Protein AF-A0A521GH27-F1 (afdb_monomer_lite)

Structure (mmCIF, N/CA/C/O backbone):
data_AF-A0A521GH27-F1
#
_entry.id   AF-A0A521GH27-F1
#
loop_
_atom_site.group_PDB
_atom_site.id
_atom_site.type_symbol
_atom_site.label_atom_id
_atom_site.label_alt_id
_atom_site.label_comp_id
_atom_site.label_asym_id
_atom_site.label_entity_id
_atom_site.label_seq_id
_atom_site.pdbx_PDB_ins_code
_atom_site.Cartn_x
_atom_site.Cartn_y
_atom_site.Cartn_z
_atom_site.occupancy
_atom_site.B_iso_or_equiv
_atom_site.auth_seq_id
_atom_site.auth_comp_id
_atom_site.auth_asym_id
_atom_site.auth_atom_id
_atom_site.pdbx_PDB_model_num
ATOM 1 N N . MET A 1 1 ? -25.006 -14.429 -14.251 1.00 58.38 1 MET A N 1
ATOM 2 C CA . MET A 1 1 ? -23.807 -14.330 -13.391 1.00 58.38 1 MET A CA 1
ATOM 3 C C . MET A 1 1 ? -23.219 -12.934 -13.587 1.00 58.38 1 MET A C 1
ATOM 5 O O . MET A 1 1 ? -22.644 -12.690 -14.637 1.00 58.38 1 MET A O 1
ATOM 9 N N . ALA A 1 2 ? -23.467 -11.978 -12.687 1.00 58.53 2 ALA A N 1
ATOM 10 C CA . ALA A 1 2 ? -22.956 -10.611 -12.845 1.00 58.53 2 ALA A CA 1
ATOM 11 C C . ALA A 1 2 ? -21.565 -10.513 -12.205 1.00 58.53 2 ALA A C 1
ATOM 13 O O . ALA A 1 2 ? -21.432 -10.631 -10.988 1.00 58.53 2 ALA A O 1
ATOM 14 N N . THR A 1 3 ? -20.525 -10.354 -13.020 1.00 68.00 3 THR A N 1
ATOM 15 C CA . THR A 1 3 ? -19.151 -10.171 -12.540 1.00 68.00 3 THR A CA 1
ATOM 16 C C . THR A 1 3 ? -19.059 -8.824 -11.811 1.00 68.00 3 THR A C 1
ATOM 18 O O . THR A 1 3 ? -19.463 -7.811 -12.387 1.00 68.00 3 THR A O 1
ATOM 21 N N . PRO A 1 4 ? -18.566 -8.762 -10.560 1.00 61.47 4 PRO A N 1
ATOM 22 C CA . PRO A 1 4 ? -18.502 -7.510 -9.815 1.00 61.47 4 PRO A CA 1
ATOM 23 C C . PRO A 1 4 ? -17.596 -6.507 -10.537 1.00 61.47 4 PRO A C 1
ATOM 25 O O . PRO A 1 4 ? -16.442 -6.802 -10.852 1.00 61.47 4 PRO A O 1
ATOM 28 N N . LEU A 1 5 ? -18.137 -5.314 -10.803 1.00 66.00 5 LEU A N 1
ATOM 29 C CA . LEU A 1 5 ? -17.434 -4.221 -11.465 1.00 66.00 5 LEU A CA 1
ATOM 30 C C . LEU A 1 5 ? -16.207 -3.832 -10.629 1.00 66.00 5 LEU A C 1
ATOM 32 O O . LEU A 1 5 ? -16.316 -3.256 -9.544 1.00 66.00 5 LEU A O 1
ATOM 36 N N . ARG A 1 6 ? -15.020 -4.192 -11.121 1.00 64.12 6 ARG A N 1
ATOM 37 C CA . ARG A 1 6 ? -13.748 -3.898 -10.459 1.00 64.12 6 ARG A CA 1
ATOM 38 C C . ARG A 1 6 ? -13.569 -2.383 -10.401 1.00 64.12 6 ARG A C 1
ATOM 40 O O . ARG A 1 6 ? -13.525 -1.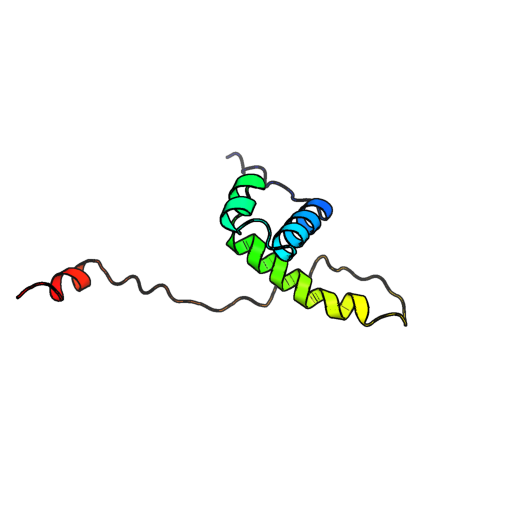732 -11.440 1.00 64.12 6 ARG A O 1
ATOM 47 N N . ARG A 1 7 ? -13.427 -1.820 -9.197 1.00 66.56 7 ARG A N 1
ATOM 48 C CA . ARG A 1 7 ? -13.107 -0.395 -9.033 1.00 66.56 7 ARG A CA 1
ATOM 49 C C . ARG A 1 7 ? -11.754 -0.114 -9.686 1.00 66.56 7 ARG A C 1
ATOM 51 O O . ARG A 1 7 ? -10.725 -0.641 -9.257 1.00 66.56 7 ARG A O 1
ATOM 58 N N . ILE A 1 8 ? -11.772 0.673 -10.756 1.00 69.06 8 ILE A N 1
ATOM 59 C CA . ILE A 1 8 ? -10.561 1.137 -11.423 1.00 69.06 8 ILE A CA 1
ATOM 60 C C . ILE A 1 8 ? -10.040 2.306 -10.596 1.00 69.06 8 ILE A C 1
ATOM 62 O O . ILE A 1 8 ? -10.745 3.277 -10.356 1.00 69.06 8 ILE A O 1
ATOM 66 N N . HIS A 1 9 ? -8.817 2.170 -10.093 1.00 73.06 9 HIS A N 1
ATOM 67 C CA . HIS A 1 9 ? -8.150 3.233 -9.358 1.00 73.06 9 HIS A CA 1
ATOM 68 C C . HIS A 1 9 ? -7.202 3.964 -10.299 1.00 73.06 9 HIS A C 1
ATOM 70 O O . HIS A 1 9 ? -6.206 3.378 -10.747 1.00 73.06 9 HIS A O 1
ATOM 76 N N . ASP A 1 10 ? -7.503 5.233 -10.559 1.00 78.69 10 ASP A N 1
ATOM 77 C CA . ASP A 1 10 ? -6.707 6.099 -11.426 1.00 78.69 10 ASP A CA 1
ATOM 78 C C . ASP A 1 10 ? -5.278 6.277 -10.900 1.00 78.69 10 ASP A C 1
ATOM 80 O O . ASP A 1 10 ? -5.004 6.164 -9.699 1.00 78.69 10 ASP A O 1
ATOM 84 N N . ALA A 1 11 ? -4.342 6.587 -11.801 1.00 77.88 11 ALA A N 1
ATOM 85 C CA . ALA A 1 11 ? -2.947 6.840 -11.437 1.00 77.88 11 ALA A CA 1
ATOM 86 C C . ALA A 1 11 ? -2.826 7.965 -10.391 1.00 77.88 11 ALA A C 1
ATOM 88 O O . ALA A 1 11 ? -2.116 7.810 -9.401 1.00 77.88 11 ALA A O 1
ATOM 89 N N . HIS A 1 12 ? -3.608 9.039 -10.545 1.00 81.25 12 HIS A N 1
ATOM 90 C CA . HIS A 1 12 ? -3.663 10.153 -9.596 1.00 81.25 12 HIS A CA 1
ATOM 91 C C . HIS A 1 12 ? -4.099 9.708 -8.189 1.00 81.25 12 HIS A C 1
ATOM 93 O O . HIS A 1 12 ? -3.512 10.110 -7.183 1.00 81.25 12 HIS A O 1
ATOM 99 N N . PHE A 1 13 ? -5.086 8.813 -8.112 1.00 83.44 13 PHE A N 1
ATOM 100 C CA . PHE A 1 13 ? -5.556 8.261 -6.845 1.00 83.44 13 PHE A CA 1
ATOM 101 C C . PHE A 1 13 ? -4.474 7.420 -6.158 1.00 83.44 13 PHE A C 1
ATOM 103 O O . PHE A 1 13 ? -4.239 7.571 -4.959 1.00 83.44 13 PHE A O 1
ATOM 110 N N . LYS A 1 14 ? -3.756 6.581 -6.916 1.00 84.12 14 LYS A N 1
ATOM 111 C CA . LYS A 1 14 ? -2.632 5.791 -6.385 1.00 84.12 14 LYS A CA 1
ATOM 112 C C . LYS A 1 14 ? -1.518 6.693 -5.850 1.00 84.12 14 LYS A C 1
ATOM 114 O O . LYS A 1 14 ? -1.025 6.435 -4.754 1.00 84.12 14 LYS A O 1
ATOM 119 N N . THR A 1 15 ? -1.174 7.764 -6.566 1.00 86.50 15 THR A N 1
ATOM 120 C CA . THR A 1 15 ? -0.177 8.748 -6.119 1.00 86.50 15 THR A CA 1
ATOM 121 C C . THR A 1 15 ? -0.600 9.424 -4.820 1.00 86.50 15 THR A C 1
ATOM 123 O O . THR A 1 15 ? 0.201 9.501 -3.891 1.00 86.50 15 THR A O 1
ATOM 126 N N . LYS A 1 16 ? -1.867 9.843 -4.704 1.00 88.88 16 LYS A N 1
ATOM 127 C CA . LYS A 1 16 ? -2.398 10.448 -3.473 1.00 88.88 16 LYS A CA 1
ATOM 128 C C . LYS A 1 16 ? -2.286 9.495 -2.280 1.00 88.88 16 LYS A C 1
ATOM 130 O O . LYS A 1 16 ? -1.792 9.891 -1.231 1.00 88.88 16 LYS A O 1
ATOM 135 N N . VAL A 1 17 ? -2.680 8.233 -2.447 1.00 87.62 17 VAL A N 1
ATOM 136 C CA . VAL A 1 17 ? -2.604 7.212 -1.384 1.00 87.62 17 VAL A CA 1
ATOM 137 C C . VAL A 1 17 ? -1.161 6.982 -0.934 1.00 87.62 17 VAL A C 1
ATOM 139 O O . VAL A 1 17 ? -0.890 6.917 0.263 1.00 87.62 17 VAL A O 1
ATOM 142 N N . VAL A 1 18 ? -0.227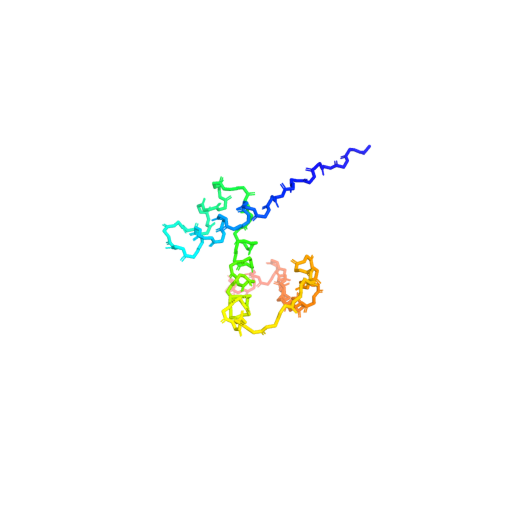 6.883 -1.883 1.00 89.00 18 VAL A N 1
ATOM 143 C CA . VAL A 1 18 ? 1.202 6.722 -1.582 1.00 89.00 18 VAL A CA 1
ATOM 144 C C . VAL A 1 18 ? 1.746 7.950 -0.858 1.00 89.00 18 VAL A C 1
ATOM 146 O O . VAL A 1 18 ? 2.454 7.798 0.132 1.00 89.00 18 VAL A O 1
ATOM 149 N N . LEU A 1 19 ? 1.393 9.156 -1.304 1.00 90.75 19 LEU A N 1
ATOM 150 C CA . LEU A 1 19 ? 1.837 10.399 -0.683 1.00 90.75 19 LEU A CA 1
ATOM 151 C C . LEU A 1 19 ? 1.369 10.495 0.774 1.00 90.75 19 LEU A C 1
ATOM 153 O O . LEU A 1 19 ? 2.176 10.759 1.662 1.00 90.75 19 LEU A O 1
ATOM 157 N N . GLU A 1 20 ? 0.090 10.229 1.038 1.00 90.19 20 GLU A N 1
ATOM 158 C CA . GLU A 1 20 ? -0.447 10.217 2.403 1.00 90.19 20 GLU A CA 1
ATOM 159 C C . GLU A 1 20 ? 0.207 9.125 3.269 1.00 90.19 20 GLU A C 1
ATOM 161 O O . GLU A 1 20 ? 0.523 9.361 4.437 1.00 90.19 20 GLU A O 1
ATOM 166 N N . ALA A 1 21 ? 0.506 7.958 2.690 1.00 88.38 21 ALA A N 1
ATOM 167 C CA . ALA A 1 21 ? 1.232 6.892 3.381 1.00 88.38 21 ALA A CA 1
ATOM 168 C C . ALA A 1 21 ? 2.702 7.253 3.683 1.00 88.38 21 ALA A C 1
ATOM 170 O O . ALA A 1 21 ? 3.250 6.797 4.691 1.00 88.38 21 ALA A O 1
ATOM 171 N N . LEU A 1 22 ? 3.349 8.059 2.835 1.00 87.19 22 LEU A N 1
ATOM 172 C CA . LEU A 1 22 ? 4.713 8.559 3.048 1.00 87.19 22 LEU A CA 1
ATOM 173 C C . LEU A 1 22 ? 4.762 9.662 4.108 1.00 87.19 22 LEU A C 1
ATOM 175 O O . LEU A 1 22 ? 5.695 9.680 4.907 1.00 87.19 22 LEU A O 1
ATOM 179 N N . LYS A 1 23 ? 3.735 10.521 4.171 1.00 89.69 23 LYS A N 1
ATOM 180 C CA . LYS A 1 23 ? 3.600 11.557 5.210 1.00 89.69 23 LYS A CA 1
ATOM 181 C C . LYS A 1 23 ? 3.512 10.975 6.629 1.00 89.69 23 LYS A C 1
ATOM 183 O O . LYS A 1 23 ? 3.805 11.689 7.578 1.00 89.69 23 LYS A O 1
ATOM 188 N N . ARG A 1 24 ? 3.096 9.707 6.790 1.00 85.38 24 ARG A N 1
ATOM 189 C CA . ARG A 1 24 ? 2.906 9.008 8.086 1.00 85.38 24 ARG A CA 1
ATOM 190 C C 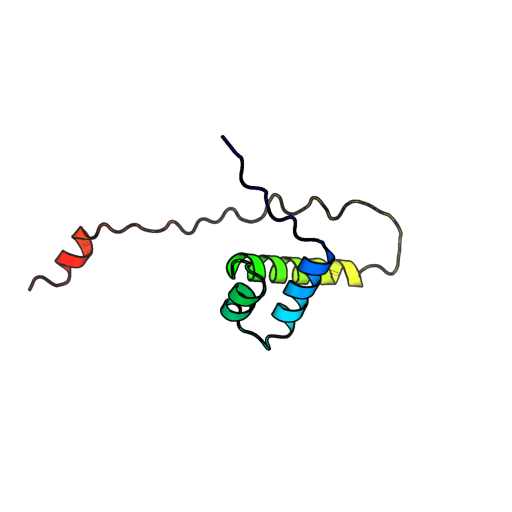. ARG A 1 24 ? 1.984 9.718 9.095 1.00 85.38 24 ARG A C 1
ATOM 192 O O . ARG A 1 24 ? 1.969 9.351 10.262 1.00 85.38 24 ARG A O 1
ATOM 199 N N . ILE A 1 25 ? 1.185 10.687 8.653 1.00 86.50 25 ILE A N 1
ATOM 200 C CA . ILE A 1 25 ? 0.227 11.409 9.508 1.00 86.50 25 ILE A CA 1
ATOM 201 C C . ILE A 1 25 ? -0.943 10.496 9.894 1.00 86.50 25 ILE A C 1
ATOM 203 O O . ILE A 1 25 ? -1.426 10.530 11.020 1.00 86.50 25 ILE A O 1
ATOM 207 N N . LYS A 1 26 ? -1.395 9.661 8.951 1.00 87.31 26 LYS A N 1
ATOM 208 C CA . LYS A 1 26 ? -2.483 8.699 9.142 1.00 87.31 26 LYS A CA 1
ATOM 209 C C . LYS A 1 26 ? -1.914 7.289 9.228 1.00 87.31 26 LYS A C 1
ATOM 211 O O . LYS A 1 26 ? -0.996 6.931 8.486 1.00 87.31 26 LYS A O 1
ATOM 216 N N . THR A 1 27 ? -2.477 6.472 10.114 1.00 88.50 27 THR A N 1
ATOM 217 C CA . THR A 1 27 ? -2.116 5.052 10.196 1.00 88.50 27 THR A CA 1
ATOM 218 C C . THR A 1 27 ? -2.615 4.305 8.957 1.00 88.50 27 THR A C 1
ATOM 220 O O . THR A 1 27 ? -3.567 4.724 8.295 1.00 88.50 27 THR A O 1
ATOM 223 N N . LEU A 1 28 ? -1.996 3.165 8.636 1.00 85.69 28 LEU A N 1
ATOM 224 C CA . LEU A 1 28 ? -2.411 2.340 7.494 1.00 85.69 28 LEU A CA 1
ATOM 225 C C . LEU A 1 28 ? -3.874 1.885 7.608 1.00 85.69 28 LEU A C 1
ATOM 227 O O . LEU A 1 28 ? -4.572 1.833 6.600 1.00 85.69 28 LEU A O 1
ATOM 231 N N . ALA A 1 29 ? -4.348 1.611 8.827 1.00 83.12 29 ALA A N 1
ATOM 232 C CA . ALA A 1 29 ? -5.738 1.248 9.097 1.00 83.12 29 ALA A CA 1
ATOM 233 C C . ALA A 1 29 ? -6.706 2.408 8.803 1.00 83.12 29 ALA A C 1
ATOM 235 O O . ALA A 1 29 ? -7.770 2.209 8.221 1.00 83.12 29 ALA A O 1
ATOM 236 N N . GLN A 1 30 ? -6.313 3.635 9.141 1.00 86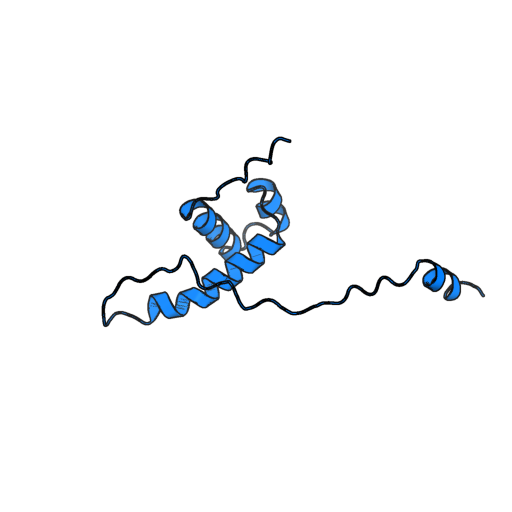.69 30 GLN A N 1
ATOM 237 C CA . GLN A 1 30 ? -7.131 4.821 8.904 1.00 86.69 30 GLN A CA 1
ATOM 238 C C . GLN A 1 30 ? -7.185 5.191 7.416 1.00 86.69 30 GLN A C 1
ATOM 240 O O . GLN A 1 30 ? -8.263 5.452 6.891 1.00 86.69 30 GLN A O 1
ATOM 245 N N . LEU A 1 31 ? -6.050 5.107 6.710 1.00 88.19 31 LEU A N 1
ATOM 246 C CA . LEU A 1 31 ? -6.003 5.234 5.248 1.00 88.19 31 LEU A CA 1
ATOM 247 C C . LEU A 1 31 ? -6.832 4.141 4.564 1.00 88.19 31 LEU A C 1
ATOM 249 O O . LEU A 1 31 ? -7.490 4.389 3.556 1.00 88.19 31 LEU A O 1
ATOM 253 N N . SER A 1 32 ? -6.809 2.930 5.118 1.00 84.88 32 SER A N 1
ATOM 254 C CA . SER A 1 32 ? -7.584 1.807 4.605 1.00 84.88 32 SER A CA 1
ATOM 255 C C . SER A 1 32 ? -9.089 2.063 4.686 1.00 84.88 32 SER A C 1
ATOM 257 O O . SER A 1 32 ? -9.792 1.845 3.699 1.00 84.88 32 SER A O 1
ATOM 259 N N . SER A 1 33 ? -9.551 2.603 5.816 1.00 86.56 33 SER A N 1
ATOM 260 C CA . SER A 1 33 ? -10.942 3.014 6.024 1.00 86.56 33 SER A CA 1
ATOM 261 C C . SER A 1 33 ? -11.353 4.181 5.114 1.00 86.56 33 SER A C 1
ATOM 263 O O . SER A 1 33 ? -12.382 4.117 4.449 1.00 86.56 33 SER A O 1
ATOM 265 N N . GLU A 1 34 ? -10.518 5.219 5.006 1.00 87.62 34 GLU A N 1
ATOM 266 C CA . GLU A 1 34 ? -10.833 6.439 4.247 1.00 87.62 34 GLU A CA 1
ATOM 267 C C . GLU A 1 34 ? -10.861 6.220 2.729 1.00 87.62 34 GLU A C 1
ATOM 269 O O . GLU A 1 34 ? -11.733 6.735 2.031 1.00 87.62 34 GLU A O 1
ATOM 274 N 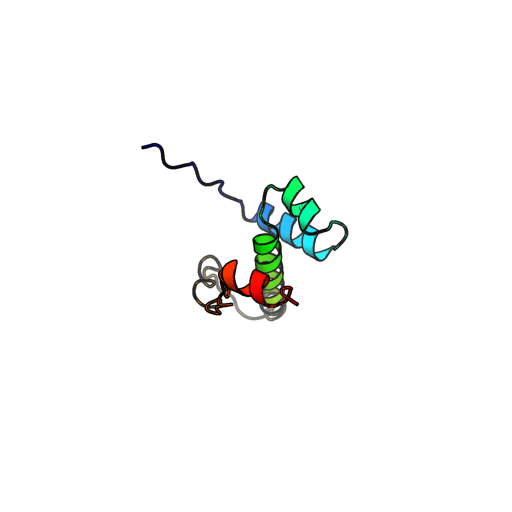N . PHE A 1 35 ? -9.909 5.446 2.203 1.00 84.69 35 PHE A N 1
ATOM 275 C CA . PHE A 1 35 ? -9.787 5.205 0.765 1.00 84.69 35 PHE A CA 1
ATOM 276 C C . PHE A 1 35 ? -10.445 3.891 0.313 1.00 84.69 35 PHE A C 1
ATOM 278 O O . PHE A 1 35 ? -10.511 3.626 -0.890 1.00 84.69 35 PHE A O 1
ATOM 285 N N . GLY A 1 36 ? -10.912 3.054 1.248 1.00 84.44 36 GLY A N 1
ATOM 286 C CA . GLY A 1 36 ? -11.487 1.736 0.960 1.00 84.44 36 GLY A CA 1
ATOM 287 C C . GLY A 1 36 ? -10.484 0.747 0.351 1.00 84.44 36 GLY A C 1
ATOM 288 O O . GLY A 1 36 ? -10.864 -0.122 -0.434 1.00 84.44 36 GLY A O 1
ATOM 289 N N . ILE A 1 37 ? -9.192 0.909 0.655 1.00 83.31 37 ILE A N 1
ATOM 290 C CA . ILE A 1 37 ? -8.084 0.100 0.121 1.00 83.31 37 ILE A CA 1
ATOM 291 C C . ILE A 1 37 ? -7.522 -0.754 1.247 1.00 83.31 37 ILE A C 1
ATOM 293 O O . ILE A 1 37 ? -7.326 -0.254 2.341 1.00 83.31 37 ILE A O 1
ATOM 297 N N . ASN A 1 38 ? -7.177 -2.015 1.002 1.00 86.12 38 ASN A N 1
ATOM 298 C CA . ASN A 1 38 ? -6.527 -2.843 2.021 1.00 86.12 38 ASN A CA 1
ATOM 299 C C . ASN A 1 38 ? -5.154 -2.260 2.447 1.00 86.12 38 ASN A C 1
ATOM 301 O O . ASN A 1 38 ? -4.351 -1.870 1.596 1.00 86.12 38 ASN A O 1
ATOM 305 N N . ALA A 1 39 ? -4.866 -2.239 3.753 1.00 86.69 39 ALA A N 1
ATOM 306 C CA . ALA A 1 39 ? -3.601 -1.771 4.331 1.00 86.69 39 ALA A CA 1
ATOM 307 C C . ALA A 1 39 ? -2.349 -2.445 3.732 1.00 86.69 39 ALA A C 1
ATOM 309 O O . ALA A 1 39 ? -1.325 -1.783 3.529 1.00 86.69 39 ALA A O 1
ATOM 310 N N . GLN A 1 40 ? -2.436 -3.731 3.385 1.00 86.81 40 GLN A N 1
ATOM 311 C CA . GLN A 1 40 ? -1.349 -4.462 2.731 1.00 86.81 40 GLN A CA 1
ATOM 312 C C . GLN A 1 40 ? -1.007 -3.840 1.373 1.00 86.81 40 GLN A C 1
ATOM 314 O O . GLN A 1 40 ? 0.141 -3.507 1.093 1.00 86.81 40 GLN A O 1
ATOM 319 N N . LEU A 1 41 ? -2.036 -3.544 0.580 1.00 86.00 41 LEU A N 1
ATOM 320 C CA . LEU A 1 41 ? -1.895 -2.954 -0.748 1.00 86.00 41 LEU A CA 1
ATOM 321 C C . LEU A 1 41 ? -1.329 -1.524 -0.698 1.00 86.00 41 LEU A C 1
ATOM 323 O O . LEU A 1 41 ? -0.641 -1.092 -1.624 1.00 86.00 41 LEU A O 1
ATOM 327 N N . ILE A 1 42 ? -1.600 -0.777 0.376 1.00 87.25 42 ILE A N 1
ATOM 328 C CA . ILE A 1 42 ? -0.991 0.540 0.624 1.00 87.25 42 ILE A CA 1
ATOM 329 C C . ILE A 1 42 ? 0.513 0.383 0.890 1.00 87.25 42 ILE A C 1
ATOM 331 O O . ILE A 1 42 ? 1.322 1.144 0.355 1.00 87.25 42 ILE A O 1
ATOM 335 N N . THR A 1 43 ? 0.893 -0.625 1.674 1.00 87.31 43 THR A N 1
ATOM 336 C CA . THR A 1 43 ? 2.294 -0.920 2.004 1.00 87.31 43 THR A CA 1
ATOM 337 C C . THR A 1 43 ? 3.084 -1.341 0.769 1.00 87.31 43 THR A C 1
ATOM 339 O O . THR A 1 43 ? 4.163 -0.794 0.523 1.00 87.31 43 THR A O 1
ATOM 342 N N . ASP A 1 44 ? 2.516 -2.222 -0.052 1.00 86.81 44 ASP A N 1
ATOM 343 C CA . ASP A 1 44 ? 3.126 -2.679 -1.302 1.00 86.81 44 ASP A CA 1
ATOM 344 C C . ASP A 1 44 ? 3.333 -1.519 -2.279 1.00 86.81 44 ASP A C 1
ATOM 346 O O . ASP A 1 44 ? 4.422 -1.340 -2.827 1.00 86.81 44 ASP A O 1
ATOM 350 N N . ARG A 1 45 ? 2.322 -0.657 -2.439 1.00 86.19 45 ARG A N 1
ATOM 351 C CA . ARG A 1 45 ? 2.424 0.531 -3.301 1.00 86.19 45 ARG A CA 1
ATOM 352 C C . ARG A 1 45 ? 3.441 1.539 -2.792 1.00 86.19 45 ARG A C 1
ATOM 354 O O . ARG A 1 45 ? 4.167 2.117 -3.595 1.00 86.19 45 ARG A O 1
ATOM 361 N N . LYS A 1 46 ? 3.527 1.735 -1.474 1.00 88.62 46 LYS A N 1
ATOM 362 C CA . LYS A 1 46 ? 4.560 2.580 -0.864 1.00 88.62 46 LYS A CA 1
ATOM 363 C C . LYS A 1 46 ? 5.953 2.033 -1.177 1.00 88.62 46 LYS A C 1
ATOM 365 O O . LYS A 1 46 ? 6.828 2.792 -1.580 1.00 88.62 46 LYS A O 1
ATOM 370 N N . ARG A 1 47 ? 6.152 0.720 -1.034 1.00 87.50 47 ARG A N 1
ATOM 371 C CA . ARG A 1 47 ? 7.422 0.056 -1.358 1.00 87.50 47 ARG A CA 1
ATOM 372 C C . ARG A 1 47 ? 7.772 0.202 -2.839 1.00 87.50 47 ARG A C 1
ATOM 374 O O . ARG A 1 47 ? 8.903 0.552 -3.154 1.00 87.50 47 ARG A O 1
ATOM 381 N N . GLN A 1 48 ? 6.803 -0.009 -3.727 1.00 85.31 48 GLN A N 1
ATOM 382 C CA . GLN A 1 48 ? 6.984 0.154 -5.169 1.00 85.31 48 GLN A CA 1
ATOM 383 C C . GLN A 1 48 ? 7.350 1.597 -5.541 1.00 85.31 48 GLN A C 1
ATOM 385 O O . GLN A 1 48 ? 8.261 1.813 -6.335 1.00 85.31 48 GLN A O 1
ATOM 390 N N . ALA A 1 49 ? 6.680 2.586 -4.947 1.00 87.62 49 ALA A N 1
ATOM 391 C CA . ALA A 1 49 ? 6.976 3.992 -5.194 1.00 87.62 49 ALA A CA 1
ATOM 392 C C . ALA A 1 49 ? 8.395 4.371 -4.748 1.00 87.62 49 ALA A C 1
ATOM 394 O O . ALA A 1 49 ? 9.109 5.032 -5.494 1.00 87.62 49 ALA A O 1
ATOM 395 N N . LEU A 1 50 ? 8.825 3.905 -3.570 1.00 87.94 50 LEU A N 1
ATOM 396 C CA . LEU A 1 50 ? 10.186 4.132 -3.078 1.00 87.94 50 LEU A CA 1
ATOM 397 C C . LEU A 1 50 ? 11.244 3.438 -3.945 1.00 87.94 50 LEU A C 1
ATOM 399 O O . LEU A 1 50 ? 12.295 4.017 -4.182 1.00 87.94 50 LEU A O 1
ATOM 403 N N . ALA A 1 51 ? 10.965 2.234 -4.451 1.00 87.38 51 ALA A N 1
ATOM 404 C CA . ALA A 1 51 ? 11.869 1.524 -5.358 1.00 87.38 51 ALA A CA 1
ATOM 405 C C . ALA A 1 51 ? 11.983 2.204 -6.735 1.00 87.38 51 ALA A C 1
ATOM 407 O O . ALA A 1 51 ? 13.040 2.161 -7.354 1.00 87.38 51 ALA A O 1
ATOM 408 N N . GLY A 1 52 ? 10.910 2.844 -7.207 1.00 85.00 52 GLY A N 1
ATOM 409 C CA . GLY A 1 52 ? 10.911 3.604 -8.457 1.00 85.00 52 GLY A CA 1
ATOM 410 C C . GLY A 1 52 ? 11.515 5.006 -8.342 1.00 85.00 52 GLY A C 1
ATOM 411 O O . GLY A 1 52 ? 11.903 5.569 -9.358 1.00 85.00 52 GLY A O 1
ATOM 412 N N . MET A 1 53 ? 11.615 5.579 -7.135 1.00 82.19 53 MET A N 1
ATOM 413 C CA . MET A 1 53 ? 12.124 6.943 -6.941 1.00 82.19 53 MET A CA 1
ATOM 414 C C . MET A 1 53 ? 13.557 7.161 -7.448 1.00 82.19 53 MET A C 1
ATOM 416 O O . MET A 1 53 ? 13.743 8.135 -8.172 1.00 82.19 53 MET A O 1
ATOM 420 N N . PRO A 1 54 ? 14.554 6.304 -7.144 1.00 83.00 54 PRO A N 1
ATOM 421 C CA . PRO A 1 54 ? 15.919 6.473 -7.644 1.00 83.00 54 PRO A CA 1
ATOM 422 C C . PRO A 1 54 ? 15.960 6.622 -9.163 1.00 83.00 54 PRO A C 1
ATOM 424 O O . PRO A 1 54 ? 16.533 7.582 -9.655 1.00 83.00 54 PRO A O 1
ATOM 427 N N . ILE A 1 55 ? 15.215 5.776 -9.880 1.00 81.56 55 ILE A N 1
ATOM 428 C CA . ILE A 1 55 ? 15.117 5.766 -11.347 1.00 81.56 55 ILE A CA 1
ATOM 429 C C . ILE A 1 55 ? 14.583 7.106 -11.890 1.00 81.56 55 ILE A C 1
ATOM 431 O O . ILE A 1 55 ? 15.007 7.564 -12.950 1.00 81.56 55 ILE A O 1
ATOM 435 N N . LEU A 1 56 ? 13.670 7.764 -11.161 1.00 78.31 56 LEU A N 1
ATOM 436 C CA . LEU A 1 56 ? 13.145 9.088 -11.525 1.00 78.31 56 LEU A CA 1
ATOM 437 C C . LEU A 1 56 ? 14.179 10.207 -11.341 1.00 78.31 56 LEU A C 1
ATOM 439 O O . LEU A 1 56 ? 14.124 11.201 -12.060 1.00 78.31 56 LEU A O 1
ATOM 443 N N . PHE A 1 57 ? 15.102 10.060 -10.388 1.00 76.75 57 PHE A N 1
ATOM 444 C CA . PHE A 1 57 ? 16.156 11.041 -10.108 1.00 76.75 57 PHE A CA 1
ATOM 445 C C . PHE A 1 57 ? 17.473 10.743 -10.846 1.00 76.75 57 PHE A C 1
ATOM 447 O O . PHE A 1 57 ? 18.320 11.626 -10.943 1.00 76.75 57 PHE A O 1
ATOM 454 N N . GLU A 1 58 ? 17.639 9.537 -11.398 1.00 77.62 58 GLU A N 1
ATOM 455 C CA . GLU A 1 58 ? 18.868 9.080 -12.064 1.00 77.62 58 GLU A CA 1
ATOM 456 C C . GLU A 1 58 ? 19.039 9.605 -13.502 1.00 77.62 58 GLU A C 1
ATOM 458 O O . GLU A 1 58 ? 20.115 9.457 -14.074 1.00 77.62 58 GLU A O 1
ATOM 463 N N . SER A 1 59 ? 18.026 10.238 -14.116 1.00 56.62 59 SER A N 1
ATOM 464 C CA . SER A 1 59 ? 18.092 10.611 -15.541 1.00 56.62 59 SER A CA 1
ATOM 465 C C . SER A 1 59 ? 17.765 12.077 -15.854 1.00 56.62 59 SER A C 1
ATOM 467 O O . SER A 1 59 ? 16.649 12.451 -16.206 1.00 56.62 59 SER A O 1
ATOM 469 N N . THR A 1 60 ? 18.812 12.907 -15.864 1.00 56.22 60 THR A N 1
ATOM 470 C CA . THR A 1 60 ? 18.901 14.106 -16.720 1.00 56.22 60 THR A CA 1
ATOM 471 C C . THR A 1 60 ? 19.443 13.819 -18.119 1.00 56.22 60 THR A C 1
ATOM 473 O O . THR A 1 60 ? 19.464 14.726 -18.947 1.00 56.22 60 THR A O 1
ATOM 476 N N . THR A 1 61 ? 19.825 12.586 -18.457 1.00 57.28 61 THR A N 1
ATOM 477 C CA . THR A 1 61 ? 20.457 12.329 -19.757 1.00 57.28 61 THR A CA 1
ATOM 478 C C . THR A 1 61 ? 19.863 11.101 -20.428 1.00 57.28 61 THR A C 1
ATOM 480 O O . THR A 1 61 ? 20.023 9.977 -19.977 1.00 57.28 61 THR A O 1
ATOM 483 N N . THR A 1 62 ? 19.223 11.364 -21.566 1.00 48.25 62 THR A N 1
ATOM 484 C CA . THR A 1 62 ? 18.706 10.452 -22.599 1.00 48.25 62 THR A CA 1
ATOM 485 C C . THR A 1 62 ? 17.269 9.932 -22.459 1.00 48.25 62 THR A C 1
ATOM 487 O O . THR A 1 62 ? 16.917 9.037 -21.705 1.00 48.25 62 THR A O 1
ATOM 490 N N . LYS A 1 63 ? 16.443 10.552 -23.307 1.00 57.62 63 LYS A N 1
ATOM 491 C CA . LYS A 1 63 ? 15.096 10.199 -23.749 1.00 57.62 63 LYS A CA 1
ATOM 492 C C . LYS A 1 63 ? 14.918 8.688 -23.952 1.00 57.62 63 LYS A C 1
ATOM 494 O O . LYS A 1 63 ? 15.701 8.092 -24.679 1.00 57.62 63 LYS A O 1
ATOM 499 N N . ALA A 1 64 ? 13.788 8.143 -23.508 1.00 43.28 64 ALA A N 1
ATOM 500 C CA . ALA A 1 64 ? 12.724 7.665 -24.401 1.00 43.28 64 ALA A CA 1
ATOM 501 C C . ALA A 1 64 ? 11.682 6.841 -23.628 1.00 43.28 64 ALA A C 1
ATOM 503 O O . ALA A 1 64 ? 11.986 5.830 -23.009 1.00 43.28 64 ALA A O 1
ATOM 504 N N . SER A 1 65 ? 10.428 7.278 -23.748 1.00 49.28 65 SER A N 1
ATOM 505 C CA . SER A 1 65 ? 9.198 6.492 -23.632 1.00 49.28 65 SER A CA 1
ATOM 506 C C . SER A 1 65 ? 9.379 4.969 -23.713 1.00 49.28 65 SER A C 1
ATOM 508 O O . SER A 1 65 ? 9.623 4.433 -24.801 1.00 49.28 65 SER A O 1
ATOM 510 N N . ARG A 1 66 ? 9.104 4.270 -22.605 1.00 41.28 66 ARG A N 1
ATOM 511 C CA . ARG A 1 66 ? 8.460 2.950 -22.643 1.00 41.28 66 ARG A CA 1
ATOM 512 C C . ARG A 1 66 ? 7.898 2.550 -21.275 1.00 41.28 66 ARG A C 1
ATOM 514 O O . ARG A 1 66 ? 8.615 2.155 -20.370 1.00 41.28 66 ARG A O 1
ATOM 521 N N . ASN A 1 67 ? 6.576 2.657 -21.180 1.00 44.53 67 ASN A N 1
ATOM 522 C CA . ASN A 1 67 ? 5.696 1.703 -20.509 1.00 44.53 67 ASN A CA 1
ATOM 523 C C . ASN A 1 67 ? 6.049 1.288 -19.067 1.00 44.53 67 ASN A C 1
ATOM 525 O O . ASN A 1 67 ? 6.289 0.116 -18.797 1.00 44.53 67 ASN A O 1
ATOM 529 N N . SER A 1 68 ? 5.877 2.180 -18.092 1.00 41.28 68 SER A N 1
ATOM 530 C CA . SER A 1 68 ? 5.770 1.774 -16.675 1.00 41.28 68 SER A CA 1
ATOM 531 C C . SER A 1 68 ? 4.330 1.379 -16.310 1.00 41.28 68 SER A C 1
ATOM 533 O O . SER A 1 68 ? 3.778 1.814 -15.303 1.00 41.28 68 SER A O 1
ATOM 535 N N . GLY A 1 69 ? 3.692 0.594 -17.180 1.00 45.59 69 GLY A N 1
ATOM 536 C CA . GLY A 1 69 ? 2.424 -0.092 -16.920 1.00 45.59 69 GLY A CA 1
ATOM 537 C C . GLY A 1 69 ? 2.599 -1.593 -16.681 1.00 45.59 69 GLY A C 1
ATOM 538 O O . GLY A 1 69 ? 1.633 -2.258 -16.324 1.00 45.59 69 GLY A O 1
ATOM 539 N N . GLU A 1 70 ? 3.811 -2.131 -16.856 1.00 45.22 70 GLU A N 1
ATOM 540 C CA . GLU A 1 70 ? 4.020 -3.578 -16.909 1.00 45.22 70 GLU A CA 1
ATOM 541 C C . GLU A 1 70 ? 5.443 -3.979 -16.499 1.00 45.22 70 GLU A C 1
ATOM 543 O O . GLU A 1 70 ? 6.199 -4.510 -17.290 1.00 45.22 70 GLU A O 1
ATOM 548 N N . LEU A 1 71 ? 5.828 -3.722 -15.247 1.00 45.19 71 LEU A N 1
ATOM 549 C CA . LEU A 1 71 ? 6.957 -4.406 -14.596 1.00 45.19 71 LEU A CA 1
ATOM 550 C C . LEU A 1 71 ? 6.679 -4.524 -13.089 1.00 45.19 71 LEU A C 1
ATOM 552 O O . LEU A 1 71 ? 7.375 -3.954 -12.257 1.00 45.19 71 LEU A O 1
ATOM 556 N N . ILE A 1 72 ? 5.609 -5.236 -12.729 1.00 50.84 72 ILE A N 1
ATOM 557 C CA . ILE A 1 72 ? 5.409 -5.763 -11.363 1.00 50.84 72 ILE A CA 1
ATOM 558 C C . ILE A 1 72 ? 4.817 -7.175 -11.393 1.00 50.84 72 ILE A C 1
ATOM 560 O O . ILE A 1 72 ? 3.980 -7.529 -10.568 1.00 50.84 72 ILE A O 1
ATOM 564 N N . THR A 1 73 ? 5.213 -7.994 -12.365 1.00 46.25 73 THR A N 1
ATOM 565 C CA . THR A 1 73 ? 4.706 -9.368 -12.492 1.00 46.25 73 THR A CA 1
ATOM 566 C C . THR A 1 73 ? 5.625 -10.428 -11.893 1.00 46.25 73 THR A C 1
ATOM 568 O O . THR A 1 73 ? 5.223 -11.581 -11.818 1.00 46.25 73 THR A O 1
ATOM 571 N N . THR A 1 74 ? 6.801 -10.084 -11.359 1.00 45.09 74 THR A N 1
ATOM 572 C CA . THR A 1 74 ? 7.700 -11.096 -10.775 1.00 45.09 74 THR A CA 1
ATOM 573 C C . THR A 1 74 ? 8.488 -10.568 -9.576 1.00 45.09 74 THR A C 1
ATOM 575 O O . THR A 1 74 ? 9.687 -10.324 -9.681 1.00 45.09 74 THR A O 1
ATOM 578 N N . CYS A 1 75 ? 7.858 -10.370 -8.411 1.00 49.00 75 CYS A N 1
ATOM 579 C CA . CYS A 1 75 ? 8.662 -10.220 -7.188 1.00 49.00 75 CYS A CA 1
ATOM 580 C C . CYS A 1 75 ? 7.983 -10.575 -5.859 1.00 49.00 75 CYS A C 1
ATOM 582 O O . CYS A 1 75 ? 8.410 -10.055 -4.844 1.00 49.00 75 CYS A O 1
ATOM 584 N N . PHE A 1 76 ? 6.960 -11.435 -5.789 1.00 44.34 76 PHE A N 1
ATOM 585 C CA . PHE A 1 76 ? 6.414 -11.823 -4.472 1.00 44.34 76 PHE A CA 1
ATOM 586 C C . PHE A 1 76 ? 5.939 -13.279 -4.416 1.00 44.34 76 PHE A C 1
ATOM 588 O O . PHE A 1 76 ? 4.820 -13.578 -4.019 1.00 44.34 76 PHE A O 1
ATOM 595 N N . THR A 1 77 ? 6.822 -14.214 -4.766 1.00 42.06 77 THR A N 1
ATOM 596 C CA . THR A 1 77 ? 6.731 -15.598 -4.280 1.00 42.06 77 THR A CA 1
ATOM 597 C C . THR A 1 77 ? 7.641 -15.766 -3.064 1.00 42.06 77 THR A C 1
ATOM 599 O O . THR A 1 77 ? 8.796 -16.165 -3.187 1.00 42.06 77 THR A O 1
ATOM 602 N N . LYS A 1 78 ? 7.114 -15.431 -1.888 1.00 38.34 78 LYS A N 1
ATOM 603 C CA . LYS A 1 78 ? 7.459 -15.994 -0.568 1.00 38.34 78 LYS A CA 1
ATOM 604 C C . LYS A 1 78 ? 6.191 -15.774 0.271 1.00 38.34 78 LYS A C 1
ATOM 606 O O . LYS A 1 78 ? 5.884 -14.634 0.583 1.00 38.34 78 LYS A O 1
ATOM 611 N N . LYS A 1 79 ? 5.265 -16.737 0.375 1.00 49.47 79 LYS A N 1
ATOM 612 C CA . LYS A 1 79 ? 5.348 -18.008 1.122 1.00 49.47 79 LYS A CA 1
ATOM 613 C C . LYS A 1 79 ? 5.777 -17.737 2.561 1.00 49.47 79 LYS A C 1
ATOM 615 O O . LYS A 1 79 ? 6.913 -18.003 2.926 1.00 49.47 79 LYS A O 1
ATOM 620 N N . GLU A 1 80 ? 4.851 -17.195 3.345 1.00 49.75 80 GLU A N 1
ATOM 621 C CA . GLU A 1 80 ? 4.754 -17.613 4.737 1.00 49.75 80 GLU A CA 1
ATOM 622 C C . GLU A 1 80 ? 3.590 -18.594 4.798 1.00 49.75 80 GLU A C 1
ATOM 624 O O . GLU A 1 80 ? 2.417 -18.266 4.627 1.00 49.75 80 GLU A O 1
ATOM 629 N N . GLU A 1 81 ? 3.997 -19.850 4.836 1.00 47.50 81 GLU A N 1
ATOM 630 C CA . GLU A 1 81 ? 3.184 -21.026 5.046 1.00 47.50 81 GLU A CA 1
ATOM 631 C C . GLU A 1 81 ? 2.504 -20.864 6.403 1.00 47.50 81 GLU A C 1
ATOM 633 O O . GLU A 1 81 ? 3.125 -21.033 7.447 1.00 47.50 81 GLU A O 1
ATOM 638 N N . LEU A 1 82 ? 1.240 -20.437 6.382 1.00 44.59 82 LEU A N 1
ATOM 639 C CA . LEU A 1 82 ? 0.382 -20.433 7.556 1.00 44.59 82 LEU A CA 1
ATOM 640 C C . LEU A 1 82 ? 0.303 -21.874 8.056 1.00 44.59 82 LEU A C 1
ATOM 642 O O . LEU A 1 82 ? -0.426 -22.696 7.502 1.00 44.59 82 LEU A O 1
ATOM 646 N N . ALA A 1 83 ? 1.071 -22.172 9.099 1.00 51.28 83 ALA A N 1
ATOM 647 C CA . ALA A 1 83 ? 0.880 -23.351 9.914 1.00 51.28 83 ALA A CA 1
ATOM 648 C C . ALA A 1 83 ? -0.525 -23.266 10.526 1.00 51.28 83 ALA A C 1
ATOM 650 O O . ALA A 1 83 ? -0.737 -22.676 11.585 1.00 51.28 83 ALA A O 1
ATOM 651 N N . THR A 1 84 ? -1.514 -23.837 9.838 1.00 54.66 84 THR A N 1
ATOM 652 C CA . THR A 1 84 ? -2.769 -24.248 10.460 1.00 54.66 84 THR A CA 1
ATOM 653 C C . THR A 1 84 ? -2.425 -25.384 11.409 1.00 54.66 84 THR A C 1
ATOM 655 O O . THR A 1 84 ? -2.467 -26.558 11.050 1.00 54.66 84 THR A O 1
ATOM 658 N N . VAL A 1 85 ? -2.026 -25.030 12.626 1.00 61.00 85 VAL A N 1
ATOM 659 C CA . VAL A 1 85 ? -1.972 -25.990 13.718 1.00 61.00 85 VAL A CA 1
ATOM 660 C C . VAL A 1 85 ? -3.432 -26.302 14.068 1.00 61.00 85 VAL A C 1
ATOM 662 O O . VAL A 1 85 ? -4.175 -25.377 14.411 1.00 61.00 85 VAL A O 1
ATOM 665 N N . PRO A 1 86 ? -3.904 -27.555 13.929 1.00 57.47 86 PRO A N 1
ATOM 666 C CA . PRO A 1 86 ? -5.279 -27.892 14.272 1.00 57.47 86 PRO A CA 1
ATOM 667 C C . PRO A 1 86 ? -5.520 -27.573 15.751 1.00 57.47 86 PRO A C 1
ATOM 669 O O . PRO A 1 86 ? -4.654 -27.834 16.588 1.00 57.47 86 PRO A O 1
ATOM 672 N N . LEU A 1 87 ? -6.712 -27.059 16.084 1.00 59.47 87 LEU A N 1
ATOM 673 C CA . LEU A 1 87 ? -7.144 -26.740 17.460 1.00 59.47 87 LEU A CA 1
ATOM 674 C C . LEU A 1 87 ? -6.915 -27.891 18.466 1.00 59.47 87 LEU A C 1
ATOM 676 O O . LEU A 1 87 ? -6.876 -27.656 19.668 1.00 59.47 87 LEU A O 1
ATOM 680 N N . SER A 1 88 ? -6.701 -29.117 17.979 1.00 60.31 88 SER A N 1
ATOM 681 C CA . SER A 1 88 ? -6.294 -30.284 18.763 1.00 60.31 88 SER A CA 1
ATOM 682 C C . SER A 1 88 ? -4.949 -30.128 19.491 1.00 60.31 88 SER A C 1
ATOM 684 O O . SER A 1 88 ? -4.777 -30.734 20.542 1.00 60.31 88 SER A O 1
ATOM 686 N N . TRP A 1 89 ? -3.997 -29.341 18.975 1.00 64.19 89 TRP A N 1
ATOM 687 C CA . TRP A 1 89 ? -2.680 -29.156 19.611 1.00 64.19 89 TRP A CA 1
ATOM 688 C C . TRP A 1 89 ? -2.735 -28.199 20.809 1.00 64.19 89 TRP A C 1
ATOM 690 O O . TRP A 1 89 ? -2.005 -28.367 21.781 1.00 64.19 89 TRP A O 1
ATOM 700 N N . PHE A 1 90 ? -3.637 -27.213 20.772 1.00 58.59 90 PHE A N 1
ATOM 701 C CA . PHE A 1 90 ? -3.779 -26.222 21.844 1.00 58.59 90 PHE A CA 1
ATOM 702 C C . PHE A 1 90 ? -4.348 -26.832 23.136 1.00 58.59 90 PHE A C 1
ATOM 704 O O . PHE A 1 90 ? -4.101 -26.325 24.225 1.00 58.59 90 PHE A O 1
ATOM 711 N N . ILE A 1 91 ? -5.067 -27.952 23.022 1.00 65.75 91 ILE A N 1
ATOM 712 C CA . ILE A 1 91 ? -5.689 -28.655 24.152 1.00 65.75 91 ILE A CA 1
ATOM 713 C C . ILE A 1 91 ? -4.657 -29.487 24.940 1.00 65.75 91 ILE A C 1
ATOM 715 O O . ILE A 1 91 ? -4.848 -29.722 26.129 1.00 65.75 91 ILE A O 1
ATOM 719 N N . LEU A 1 92 ? -3.526 -29.873 24.332 1.00 63.53 92 LEU A N 1
ATOM 720 C CA . LEU A 1 92 ? -2.501 -30.707 24.982 1.00 63.53 92 LEU A CA 1
ATOM 721 C C . LEU A 1 92 ? -1.503 -29.930 25.857 1.00 63.53 92 LEU A C 1
ATOM 723 O O . LEU A 1 92 ? -0.834 -30.535 26.682 1.00 63.53 92 LEU A O 1
ATOM 727 N N . ILE A 1 93 ? -1.406 -28.604 25.715 1.00 66.69 93 ILE A N 1
ATOM 728 C CA . ILE A 1 93 ? -0.496 -27.764 26.523 1.00 66.69 93 ILE A CA 1
ATOM 729 C C . ILE A 1 93 ? -1.108 -27.389 27.887 1.00 66.69 93 ILE A C 1
ATOM 731 O O . ILE A 1 93 ? -0.390 -26.968 28.790 1.00 66.69 93 ILE A O 1
ATOM 735 N N . PHE A 1 94 ? -2.422 -27.565 28.052 1.00 60.03 94 PHE A N 1
ATOM 736 C CA . PHE A 1 94 ? -3.169 -27.197 29.262 1.00 60.03 94 PHE A CA 1
ATOM 737 C C . PHE A 1 94 ? -3.813 -28.386 29.992 1.00 60.03 94 PHE A C 1
ATOM 739 O O . PHE A 1 94 ? -4.602 -28.175 30.913 1.00 60.03 94 PHE A O 1
ATOM 746 N N . LEU A 1 95 ? -3.487 -29.623 29.605 1.00 61.69 95 LEU A N 1
ATOM 747 C CA . LEU A 1 95 ? -3.892 -30.802 30.364 1.00 61.69 95 LEU A CA 1
ATOM 748 C C . LEU A 1 95 ? -2.814 -31.081 31.433 1.00 61.69 95 LEU A C 1
ATOM 750 O O . LEU A 1 95 ? -1.660 -31.259 31.043 1.00 61.69 95 LEU A O 1
ATOM 754 N N . PRO A 1 96 ? -3.146 -31.031 32.739 1.00 62.16 96 PRO A N 1
ATOM 755 C CA . PRO A 1 96 ? -2.182 -31.244 33.821 1.00 62.16 96 PRO A CA 1
ATOM 756 C C . PRO A 1 96 ? -1.631 -32.674 33.859 1.00 62.16 96 PRO A C 1
ATOM 758 O O . PRO A 1 96 ? -2.364 -33.608 33.457 1.00 62.16 96 PRO A O 1
#

Sequence (96 aa):
MATPLRRIHDAHFKTKVVLEALKRIKTLAQLSSEFGINAQLITDRKRQALAGMPILFESTTTKASRNSGELITTCFTKKEELATVPLSWFILIFLP

Foldseek 3Di:
DDDPDDDDQDPVNLVVLLVVVVVVPDDLVRSCVVSVHHSVVSVVSNVVVVVCVCVVVVDPDDDDDDDPPDDPPDDDPDDPDPPPPDPVVVVVVPDD

pLDDT: mean 70.41, std 16.77, range [38.34, 90.75]

Radius of gyration: 20.38 Å; chains: 1; bounding box: 44×45×58 Å

Secondary structure (DSSP, 8-state):
----------HHHHHHHHHHHHH-SS-HHHHHHHHT--HHHHHHHHHHHHHHHHHHHS-SS------TTS--SSS-----------TTTTTTSS--

=== Feature glossary ===
A reading guide for the features in this record.

Start from the sequence.

  · Sequence gives the chain of amino acids in standard one-letter code (A=alanine, C=cysteine, …, Y=tyrosine), read N→C. It is the only feature that is directly encoded by the gene; all structural features are derived from the folded form of this sequence.

Fold it, and you get atomic coordinates and the backbone conformation that goes with them.

  · The mmCIF table is the protein's shape written out atom by atom. For each backbone N, Cα, C, and carbonyl O, it records an (x, y, z) coordinate triple in Å plus the residue type, chain letter, and residue number.

  · Backbone dihedral angles. Every residue except chain termini has a φ (preceding-C → N → Cα → C) and a ψ (N → Cα → C → next-N). They are reported in degrees following the IUPAC sign convention. Secondary structure is essentially a statement about which (φ, ψ) basin each residue occupies.

  · DSSP 8-state secondary structure assigns each residue one of H (α-helix), G (3₁₀-helix), I (π-helix), E (extended β-strand), B (isolated β-bridge), T (hydrogen-bonded turn), S (bend), or '-' (coil). The assignment is computed from backbone hydrogen-bond geometry via the Kabsch–Sander algorithm.

  · P-SEA three-state annotation labels each residue as helix, strand, or coil based purely on the geometry of the Cα trace. It serves as a fallback when the full backbone (and thus DSSP) is unavailable.

Summarize the fold with a handful of shape descriptors and a per-residue structural alphabet.

  · Radius of gyration (Rg) is the root-mean-square distance of Cα atoms from their centroid — a single number for overall size and compactness. A globular domain of N residues has Rg ≈ 2.2·N^0.38 Å; an extended or disordered chain has a much larger Rg. The Cα contact count is the number of residue pairs whose Cα atoms are within 8 Å and are more than four positions apart in sequence — a standard proxy for tertiary packing density. The bounding box is the smallest axis-aligned box enclosing all Cα atoms.

  · Foldseek's 3Di representation compresses backbone geometry into a per-residue letter drawn from a learned twenty-state alphabet. It captures the tertiary interaction pattern around each residue — which residues are packed against it in space, regardless of where they are in sequence.

  · Accessible surface area quantifies burial. A residue with SASA near zero is packed into the hydrophobic core; one with SASA >100 Å² sits on the surface. Computed here via the Shrake–Rupley numerical algorithm with a 1.4 Å probe.

Ask how reliable the model is.

  · For AlphaFold models, the B-factor field carries pLDDT — the model's own estimate of local accuracy on a 0–100 scale. Regions with pLDDT<50 should be treated as essentially unmodeled; they often correspond to intrinsically disordered segments.

  · For experimental (PDB) structures, the B-factor (temperature factor) quantifies the positional spread of each atom in the crystal — a combination of thermal vibration and static disorder — in units of Å². High B-factors mark flexible loops or poorly resolved regions; low B-factors mark the rigid, well-ordered core.

  · PAE(i, j) answers: if I align the predicted and true structures on residue i, how far off (in Å) do I expect residue j to be? A block-diagonal PAE matrix with low values on the blocks and high values off-diagonal is the signature of a multi-domain protein with confidently predicted domains but uncertain inter-domain orientation.

Place it in context: what it resembles, what it is annotated as, and how it looks.

  · Structural nearest neighbors (via Foldseek easy-search vs the PDB). Reported per hit: target PDB id, E-value, and alignment TM-score. A TM-score above ~0.5 is the conventional threshold for 'same fold'.

  · Functional annotations link the protein to curated databases. InterPro entries identify conserved domains and families by matching the sequence against member-database signatures (Pfam, PROSITE, CDD, …). Gene Ontology (GO) terms describe molecular function, biological process, and cellular component in a controlled vocabulary. CATH places the structure in a hierarchical fold classification (Class/Architecture/Topology/Homologous-superfamily). The organism is the source species.

  · Plot images: a contact map (which residues are close in 3D, as an N×N binary image), a Ramachandran scatter (backbone torsion angles, revealing secondary-structure composition at a glance), and — for AlphaFold structures — a PAE heatmap (pairwise prediction confidence).

  · Structure images are PyMOL renders from six orthogonal camera directions. Cartoon representation draws helices as coils and strands as arrows; sticks shows the backbone as bonds; surface shows the sol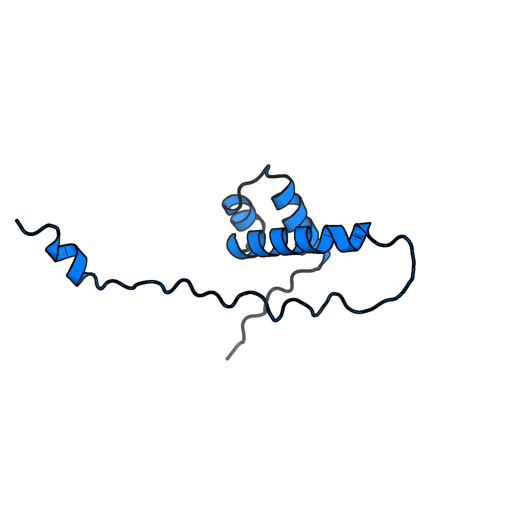vent-excluded envelope. Rainbow coloring maps sequence position to hue (blue→red, N→C); chain coloring assigns a distinct color per polypeptide.